Protein AF-A0A735CRZ1-F1 (afdb_monomer_lite)

Organism: Salmonella hadar (NCBI:txid149385)

Radius of gyration: 28.23 Å; chains: 1; bounding box: 62×48×75 Å

Structure (mmCIF, N/CA/C/O backbone):
data_AF-A0A735CRZ1-F1
#
_entry.id   AF-A0A735CRZ1-F1
#
loop_
_atom_site.group_PDB
_atom_site.id
_atom_site.type_symbol
_atom_site.label_atom_id
_atom_site.label_alt_id
_atom_site.label_comp_id
_atom_site.label_asym_id
_atom_site.label_entity_id
_atom_site.label_seq_id
_atom_site.pdbx_PDB_ins_code
_atom_site.Cartn_x
_atom_site.Cartn_y
_atom_site.Cartn_z
_atom_site.occupancy
_atom_site.B_iso_or_equiv
_atom_site.auth_seq_id
_atom_site.auth_comp_id
_atom_site.auth_asym_id
_atom_site.auth_atom_id
_atom_site.pdbx_PDB_model_num
ATOM 1 N N . MET A 1 1 ? -26.671 -17.265 51.718 1.00 28.92 1 MET A N 1
ATOM 2 C CA . MET A 1 1 ? -25.499 -17.741 50.947 1.00 28.92 1 MET A CA 1
ATOM 3 C C . MET A 1 1 ? -26.052 -18.334 49.654 1.00 28.92 1 MET A C 1
ATOM 5 O O . MET A 1 1 ? -26.825 -19.264 49.765 1.00 28.92 1 MET A O 1
ATOM 9 N N . VAL A 1 2 ? -25.878 -17.819 48.435 1.00 31.22 2 VAL A N 1
ATOM 10 C CA . VAL A 1 2 ? -25.002 -16.798 47.837 1.00 31.22 2 VAL A CA 1
ATOM 11 C C . VAL A 1 2 ? -25.826 -16.015 46.800 1.00 31.22 2 VAL A C 1
ATOM 13 O O . VAL A 1 2 ? -26.539 -16.609 46.001 1.00 31.22 2 VAL A O 1
ATOM 16 N N . ILE A 1 3 ? -25.696 -14.688 46.810 1.00 41.75 3 ILE A N 1
ATOM 17 C CA . ILE A 1 3 ? -26.083 -13.785 45.717 1.00 41.75 3 ILE A CA 1
ATOM 18 C C . ILE A 1 3 ? -24.957 -13.817 44.683 1.00 41.75 3 ILE A C 1
ATOM 20 O O . ILE A 1 3 ? -23.821 -13.546 45.061 1.00 41.75 3 ILE A O 1
ATOM 24 N N . GLN A 1 4 ? -25.248 -14.049 43.400 1.00 32.50 4 GLN A N 1
ATOM 25 C CA . GLN A 1 4 ? -24.382 -13.575 42.312 1.00 32.50 4 GLN A CA 1
ATOM 26 C C . GLN A 1 4 ? -25.200 -13.234 41.060 1.00 32.50 4 GLN A C 1
ATOM 28 O O . GLN A 1 4 ? -25.577 -14.099 40.276 1.00 32.50 4 GLN A O 1
ATOM 33 N N . MET A 1 5 ? -25.428 -11.934 40.868 1.00 37.03 5 MET A N 1
ATOM 34 C CA . MET A 1 5 ? -25.921 -11.326 39.635 1.00 37.03 5 MET A CA 1
ATOM 35 C C . MET A 1 5 ? -24.743 -10.558 39.023 1.00 37.03 5 MET A C 1
ATOM 37 O O . MET A 1 5 ? -24.481 -9.408 39.374 1.00 37.03 5 MET A O 1
ATOM 41 N N . LYS A 1 6 ? -23.958 -11.224 38.169 1.00 39.78 6 LYS A N 1
ATOM 42 C CA . LYS A 1 6 ? -22.677 -10.708 37.661 1.00 39.78 6 LYS A CA 1
ATOM 43 C C . LYS A 1 6 ? -22.887 -9.820 36.423 1.00 39.78 6 LYS A C 1
ATOM 45 O O . LYS A 1 6 ? -22.791 -10.256 35.288 1.00 39.78 6 LYS A O 1
ATOM 50 N N . SER A 1 7 ? -23.218 -8.558 36.696 1.00 44.94 7 SER A N 1
ATOM 51 C CA . SER A 1 7 ? -22.687 -7.356 36.029 1.00 44.94 7 SER A CA 1
ATOM 52 C C . SER A 1 7 ? -22.648 -7.290 34.484 1.00 44.94 7 SER A C 1
ATOM 54 O O . SER A 1 7 ? -21.579 -7.139 33.904 1.00 44.94 7 SER A O 1
ATOM 56 N N . ILE A 1 8 ? -23.810 -7.274 33.815 1.00 48.19 8 ILE A N 1
ATOM 57 C CA . ILE A 1 8 ? -23.960 -6.745 32.428 1.00 48.19 8 ILE A CA 1
ATOM 58 C C . ILE A 1 8 ? -24.918 -5.529 32.399 1.00 48.19 8 ILE A C 1
ATOM 60 O O . ILE A 1 8 ? -25.398 -5.068 31.366 1.00 48.19 8 ILE A O 1
ATOM 64 N N . LYS A 1 9 ? -25.211 -4.933 33.560 1.00 39.56 9 LYS A N 1
ATOM 65 C CA . LYS A 1 9 ? -26.077 -3.753 33.616 1.00 39.56 9 LYS A CA 1
ATOM 66 C C . LYS A 1 9 ? -25.291 -2.495 33.250 1.00 39.56 9 LYS A C 1
ATOM 68 O O . LYS A 1 9 ? -24.641 -1.901 34.095 1.00 39.56 9 LYS A O 1
ATOM 73 N N . LYS A 1 10 ? -25.447 -2.098 31.985 1.00 37.12 10 LYS A N 1
ATOM 74 C CA . LYS A 1 10 ? -25.510 -0.704 31.528 1.00 37.12 10 LYS A CA 1
ATOM 75 C C . LYS A 1 10 ? -24.352 0.173 32.017 1.00 37.12 10 LYS A C 1
ATOM 77 O O . LYS A 1 10 ? -24.519 1.000 32.907 1.00 37.12 10 LYS A O 1
ATOM 82 N N . LEU A 1 11 ? -23.219 0.083 31.324 1.00 43.22 11 LEU A N 1
ATOM 83 C CA . LEU A 1 11 ? -22.277 1.198 31.227 1.00 43.22 11 LEU A CA 1
ATOM 84 C C . LEU A 1 11 ? -22.885 2.266 30.295 1.00 43.22 11 LEU A C 1
ATOM 86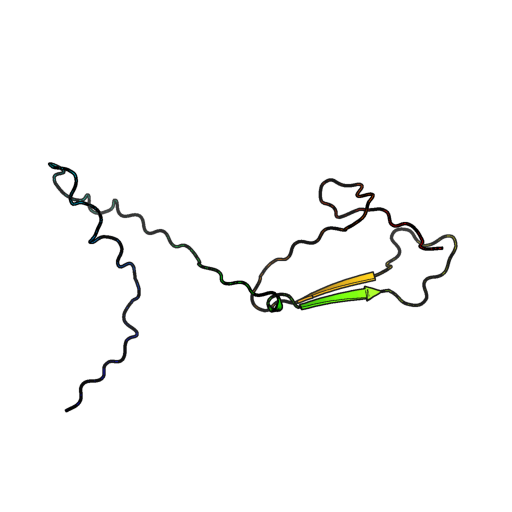 O O . LEU A 1 11 ? -22.420 2.488 29.186 1.00 43.22 11 LEU A O 1
ATOM 90 N N . ILE A 1 12 ? -24.006 2.856 30.714 1.00 49.44 12 ILE A N 1
ATOM 91 C CA . ILE A 1 12 ? -24.612 4.021 30.071 1.00 49.44 12 ILE A CA 1
ATOM 92 C C . ILE A 1 12 ? -24.428 5.171 31.059 1.00 49.44 12 ILE A C 1
ATOM 94 O O . ILE A 1 12 ? -25.165 5.290 32.030 1.00 49.44 12 ILE A O 1
ATOM 98 N N . ILE A 1 13 ? -23.384 5.959 30.795 1.00 50.34 13 ILE A N 1
ATOM 99 C CA . ILE A 1 13 ? -23.281 7.393 31.091 1.00 50.34 13 ILE A CA 1
ATOM 100 C C . ILE A 1 13 ? -23.478 7.747 32.579 1.00 50.34 13 ILE A C 1
ATOM 102 O O . ILE A 1 13 ? -24.493 8.289 33.000 1.00 50.34 13 ILE A O 1
ATOM 106 N N . ALA A 1 14 ? -22.438 7.510 33.380 1.00 49.03 14 ALA A N 1
ATOM 107 C CA . ALA A 1 14 ? -22.294 8.063 34.730 1.00 49.03 14 ALA A CA 1
ATOM 108 C C . ALA A 1 14 ? -21.662 9.476 34.718 1.00 49.03 14 ALA A C 1
ATOM 110 O O . ALA A 1 14 ? -20.802 9.780 35.539 1.00 49.03 14 ALA A O 1
ATOM 111 N N . SER A 1 15 ? -22.051 10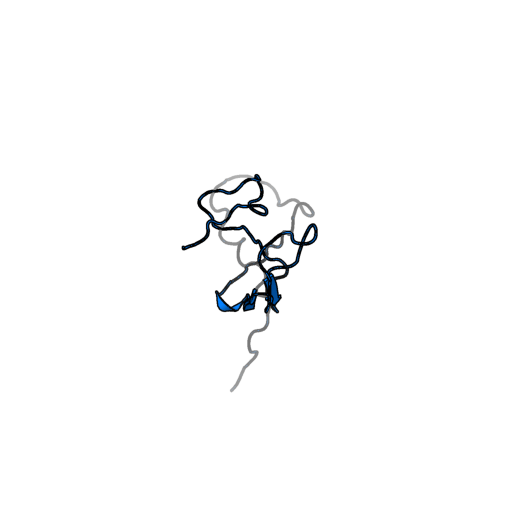.349 33.783 1.00 48.69 15 SER A N 1
ATOM 112 C CA . SER A 1 15 ? -21.514 11.716 33.671 1.00 48.69 15 SER A CA 1
ATOM 113 C C . SER A 1 15 ? -22.621 12.773 33.656 1.00 48.69 15 SER A C 1
ATOM 115 O O . SER A 1 15 ? -22.723 13.564 32.724 1.00 48.69 15 SER A O 1
ATOM 117 N N . ALA A 1 16 ? -23.458 12.783 34.693 1.00 51.78 16 ALA A N 1
ATOM 118 C CA . ALA A 1 16 ? -24.348 13.916 34.973 1.00 51.78 16 ALA A CA 1
ATOM 119 C C . ALA A 1 16 ? -24.443 14.276 36.466 1.00 51.78 16 ALA A C 1
ATOM 121 O O . ALA A 1 16 ? -24.811 15.400 36.789 1.00 51.78 16 ALA A O 1
ATOM 122 N N . LEU A 1 17 ? -24.048 13.393 37.396 1.00 49.03 17 LEU A N 1
ATOM 123 C CA . LEU A 1 17 ? -24.157 13.703 38.830 1.00 49.03 17 LEU A CA 1
ATOM 124 C C . LEU A 1 17 ? -23.056 14.633 39.375 1.00 49.03 17 LEU A C 1
ATOM 126 O O . LEU A 1 17 ? -23.116 15.015 40.538 1.00 49.03 17 LEU A O 1
ATOM 130 N N . SER A 1 18 ? -22.061 15.011 38.568 1.00 40.31 18 SER A N 1
ATOM 131 C CA . SER A 1 18 ? -20.910 15.811 39.028 1.00 40.31 18 SER A CA 1
ATOM 132 C C . SER A 1 18 ? -20.842 17.222 38.435 1.00 40.31 18 SER A C 1
ATOM 134 O O . SER A 1 18 ? -19.879 17.934 38.702 1.00 40.31 18 SER A O 1
ATOM 136 N N . MET A 1 19 ? -21.835 17.652 37.647 1.00 49.59 19 MET A N 1
ATOM 137 C CA . MET A 1 19 ? -21.785 18.934 36.930 1.00 49.59 19 MET A CA 1
ATOM 138 C C . MET A 1 19 ? -23.048 19.785 37.144 1.00 49.59 19 MET A C 1
ATOM 140 O O . MET A 1 19 ? -23.814 20.007 36.219 1.00 49.59 19 MET A O 1
ATOM 144 N N . MET A 1 20 ? -23.270 20.249 38.381 1.00 47.19 20 MET A N 1
ATOM 145 C CA . MET A 1 20 ? -23.743 21.617 38.692 1.00 47.19 20 MET A CA 1
ATOM 146 C C . MET A 1 20 ? -23.931 21.797 40.206 1.00 47.19 20 MET A C 1
ATOM 148 O O . MET A 1 20 ? -25.036 21.824 40.733 1.00 47.19 20 MET A O 1
ATOM 152 N N . ALA A 1 21 ? -22.819 21.974 40.917 1.00 47.81 21 ALA A N 1
ATOM 153 C CA . ALA A 1 21 ? -22.790 22.719 42.174 1.00 47.81 21 ALA A CA 1
ATOM 154 C C . ALA A 1 21 ? -22.159 24.096 41.901 1.00 47.81 21 ALA A C 1
ATOM 156 O O . ALA A 1 21 ? -21.151 24.449 42.496 1.00 47.81 21 ALA A O 1
ATOM 157 N N . ALA A 1 22 ? -22.676 24.824 40.903 1.00 44.72 22 ALA A N 1
ATOM 158 C CA . ALA A 1 22 ? -22.219 26.174 40.560 1.00 44.72 22 ALA A CA 1
ATOM 159 C C . ALA A 1 22 ? -23.205 26.882 39.611 1.00 44.72 22 ALA A C 1
ATOM 161 O O . ALA A 1 22 ? -22.878 27.149 38.460 1.00 44.72 22 ALA A O 1
ATOM 162 N N . SER A 1 23 ? -24.437 27.138 40.052 1.00 35.88 23 SER A N 1
ATOM 163 C CA . SER A 1 23 ? -25.198 28.351 39.688 1.00 35.88 23 SER A CA 1
ATOM 164 C C . SER A 1 23 ? -26.579 28.314 40.338 1.00 35.88 23 SER A C 1
ATOM 166 O O . SER A 1 23 ? -27.374 27.401 40.139 1.00 35.88 23 SER A O 1
ATOM 168 N N . CYS A 1 24 ? -26.847 29.320 41.164 1.00 49.41 24 CYS A N 1
ATOM 169 C CA . CYS A 1 24 ? -28.174 29.619 41.671 1.00 49.41 24 CYS A CA 1
ATOM 170 C C . CYS A 1 24 ? -29.145 29.915 40.509 1.00 49.41 24 CYS A C 1
ATOM 172 O O . CYS A 1 24 ? -28.769 30.585 39.553 1.00 49.41 24 CYS A O 1
ATOM 174 N N . TYR A 1 25 ? -30.403 29.491 40.670 1.00 49.62 25 TYR A N 1
ATOM 175 C CA . TYR A 1 25 ? -31.585 29.852 39.869 1.00 49.62 25 TYR A CA 1
ATOM 176 C C . TYR A 1 25 ? -31.613 29.394 38.396 1.00 49.62 25 TYR A C 1
ATOM 178 O O . TYR A 1 25 ? -31.419 30.181 37.477 1.00 49.62 25 TYR A O 1
ATOM 186 N N . ALA A 1 26 ? -32.024 28.145 38.162 1.00 49.59 26 ALA A N 1
ATOM 187 C CA . ALA A 1 26 ? -32.678 27.744 36.915 1.00 49.59 26 ALA A CA 1
ATOM 188 C C . ALA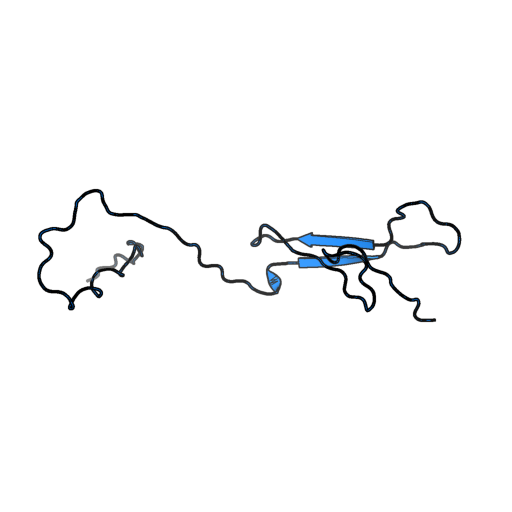 A 1 26 ? -33.878 26.849 37.259 1.00 49.59 26 ALA A C 1
ATOM 190 O O . ALA A 1 26 ? -33.731 25.705 37.686 1.00 49.59 26 ALA A O 1
ATOM 191 N N . GLY A 1 27 ? -35.081 27.416 37.162 1.00 49.09 27 GLY A N 1
ATOM 192 C CA . GLY A 1 27 ? -36.328 26.690 37.357 1.00 49.09 27 GLY A CA 1
ATOM 193 C C . GLY A 1 27 ? -36.508 25.652 36.255 1.00 49.09 27 GLY A C 1
ATOM 194 O O . GLY A 1 27 ? -36.747 26.010 35.109 1.00 49.09 27 GLY A O 1
ATOM 195 N N . SER A 1 28 ? -36.444 24.379 36.639 1.00 61.78 28 SER A N 1
ATOM 196 C CA . SER A 1 28 ? -36.737 23.186 35.834 1.00 61.78 28 SER A CA 1
ATOM 197 C C . SER A 1 28 ? -35.777 22.872 34.676 1.00 61.78 28 SER A C 1
ATOM 199 O O . SER A 1 28 ? -35.422 23.712 33.855 1.00 61.78 28 SER A O 1
ATOM 201 N N . PHE A 1 29 ? -35.396 21.598 34.589 1.00 65.75 29 PHE A N 1
ATOM 202 C CA . PHE A 1 29 ? -34.847 21.013 33.370 1.00 65.75 29 PHE A CA 1
ATOM 203 C C . PHE A 1 29 ? -35.973 20.929 32.336 1.00 65.75 29 PHE A C 1
ATOM 205 O O . PHE A 1 29 ? -37.045 20.420 32.662 1.00 65.75 29 PHE A O 1
ATOM 212 N N . LEU A 1 30 ? -35.753 21.422 31.115 1.00 66.75 30 LEU A N 1
ATOM 213 C CA . LEU A 1 30 ? -36.745 21.350 30.042 1.00 66.75 30 LEU A CA 1
ATOM 214 C C . LEU A 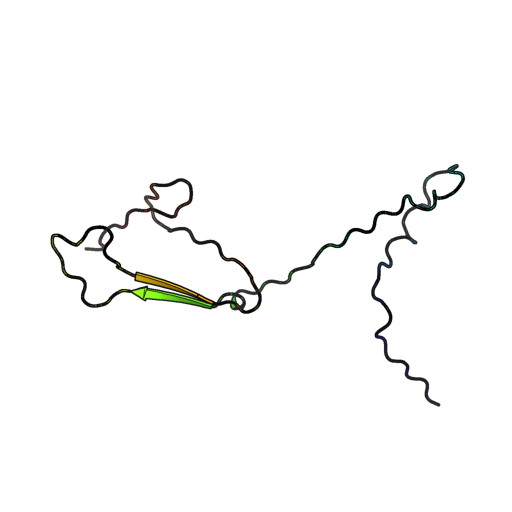1 30 ? -36.859 19.897 29.544 1.00 66.75 30 LEU A C 1
ATOM 216 O O . LEU A 1 30 ? -35.918 19.387 28.927 1.00 66.75 30 LEU A O 1
ATOM 220 N N . PRO A 1 31 ? -37.982 19.196 29.786 1.00 61.09 31 PRO A N 1
ATOM 221 C CA . PRO A 1 31 ? -38.191 17.888 29.182 1.00 61.09 31 PRO A CA 1
ATOM 222 C C . PRO A 1 31 ? -38.201 18.036 27.652 1.00 61.09 31 PRO A C 1
ATOM 224 O O . PRO A 1 31 ? -38.713 19.020 27.121 1.00 61.09 31 PRO A O 1
ATOM 227 N N . ASN A 1 32 ? -37.635 17.056 26.943 1.00 61.03 32 ASN A N 1
ATOM 228 C CA . ASN A 1 32 ? -37.430 17.052 25.483 1.00 61.03 32 ASN A CA 1
ATOM 229 C C . ASN A 1 32 ? -36.312 17.970 24.939 1.00 61.03 32 ASN A C 1
ATOM 231 O O . ASN A 1 32 ? -36.209 18.115 23.723 1.00 61.03 32 ASN A O 1
ATOM 235 N N . SER A 1 33 ? -35.449 18.557 25.783 1.00 65.81 33 SER A N 1
ATOM 236 C CA . SER A 1 33 ? -34.215 19.234 25.328 1.00 65.81 33 SER A CA 1
ATOM 237 C C . SER A 1 33 ? -32.945 18.380 25.470 1.00 65.81 33 SER A C 1
ATOM 239 O O . SER A 1 33 ? -31.845 18.866 25.206 1.00 65.81 33 SER A O 1
ATOM 241 N N . GLU A 1 34 ? -33.066 17.131 25.925 1.00 68.94 34 GLU A N 1
ATOM 242 C CA . GLU A 1 34 ? -31.942 16.200 26.032 1.00 68.94 34 GLU A CA 1
ATOM 243 C C . GLU A 1 34 ? -31.475 15.777 24.631 1.00 68.94 34 GLU A C 1
ATOM 245 O O . GLU A 1 34 ? -32.272 15.342 23.799 1.00 68.94 34 GLU A O 1
ATOM 250 N N . GLN A 1 35 ? -30.174 15.901 24.361 1.00 74.00 35 GLN A N 1
ATOM 251 C CA . GLN A 1 35 ? -29.559 15.421 23.126 1.00 74.00 35 GLN A CA 1
ATOM 252 C C . GLN A 1 35 ? -28.614 14.269 23.445 1.00 74.00 35 GLN A C 1
ATOM 254 O O . GLN A 1 35 ? -27.567 14.458 24.064 1.00 74.00 35 GLN A O 1
ATOM 259 N N . GLN A 1 36 ? -28.961 13.074 22.976 1.00 74.88 36 GLN A N 1
ATOM 260 C CA . GLN A 1 36 ? -28.081 11.921 23.071 1.00 74.88 36 GLN A CA 1
ATOM 261 C C . GLN A 1 36 ? -27.058 11.963 21.929 1.00 74.88 36 GLN A C 1
ATOM 263 O O . GLN A 1 36 ? -27.420 11.893 20.755 1.00 74.88 36 GLN A O 1
ATOM 268 N N . LYS A 1 37 ? -25.767 12.060 22.266 1.00 81.38 37 LYS A N 1
ATOM 269 C CA . LYS A 1 37 ? -24.660 11.858 21.320 1.00 81.38 37 LYS A CA 1
ATOM 270 C C . LYS A 1 37 ? -23.917 10.572 21.654 1.00 81.38 37 LYS A C 1
ATOM 272 O O . LYS A 1 37 ? -23.677 10.279 22.821 1.00 81.38 37 LYS A O 1
ATOM 277 N N . SER A 1 38 ? -23.535 9.836 20.616 1.00 84.06 38 SER A N 1
ATOM 278 C CA . SER A 1 38 ? -22.640 8.684 20.716 1.00 84.06 38 SER A CA 1
ATOM 279 C C . SER A 1 38 ? -21.293 9.036 20.102 1.00 84.06 38 SER A C 1
ATOM 281 O O . SER A 1 38 ? -21.230 9.785 19.125 1.00 84.06 38 SER A O 1
ATOM 283 N N . VAL A 1 39 ? -20.228 8.493 20.677 1.00 86.25 39 VAL A N 1
ATOM 284 C CA . VAL A 1 39 ? -18.870 8.582 20.147 1.00 86.25 39 VAL A CA 1
ATOM 285 C C . VAL A 1 39 ? -18.206 7.222 20.296 1.00 86.25 39 VAL A C 1
ATOM 287 O O . VAL A 1 39 ? -18.346 6.573 21.334 1.00 86.25 39 VAL A O 1
ATOM 290 N N . ASP A 1 40 ? -17.492 6.800 19.258 1.00 87.00 40 ASP A N 1
ATOM 291 C CA . ASP A 1 40 ? -16.741 5.552 19.268 1.00 87.00 40 ASP A CA 1
ATOM 292 C C . ASP A 1 40 ? -15.329 5.796 19.810 1.00 87.00 40 ASP A C 1
ATOM 294 O O . ASP A 1 40 ? -14.650 6.749 19.422 1.00 87.00 40 ASP A O 1
ATOM 298 N N . ILE A 1 41 ? -14.874 4.915 20.701 1.00 88.19 41 ILE A N 1
ATOM 299 C CA . ILE A 1 41 ? -13.488 4.884 21.176 1.00 88.19 41 ILE A CA 1
ATOM 300 C C . ILE A 1 41 ? -12.776 3.765 20.419 1.00 88.19 41 ILE A C 1
ATOM 302 O O . ILE A 1 41 ? -13.171 2.604 20.512 1.00 88.19 41 ILE A O 1
ATOM 306 N N . VAL A 1 42 ? -11.724 4.111 19.677 1.00 86.19 42 VAL A N 1
ATOM 307 C CA . VAL A 1 42 ? -10.951 3.161 18.869 1.00 86.19 42 VAL A CA 1
ATOM 308 C C . VAL A 1 42 ? -9.577 2.959 19.496 1.00 86.19 42 VAL A C 1
ATOM 310 O O . VAL A 1 42 ? -8.835 3.919 19.695 1.00 86.19 42 VAL A O 1
ATOM 313 N N . PHE A 1 43 ? -9.226 1.705 19.767 1.00 87.06 43 PHE A N 1
ATOM 314 C CA . PHE A 1 43 ? -7.863 1.302 20.104 1.00 87.06 43 PHE A CA 1
ATOM 315 C C . PHE A 1 43 ? -7.240 0.679 18.863 1.00 87.06 43 PHE A C 1
ATOM 317 O O . PHE A 1 43 ? -7.788 -0.289 18.340 1.00 87.06 43 PHE A O 1
ATOM 324 N N . SER A 1 44 ? -6.126 1.242 18.396 1.00 84.50 44 SER A N 1
ATOM 325 C CA . SER A 1 44 ? -5.404 0.728 17.237 1.00 84.50 44 SER A CA 1
ATOM 326 C C . SER A 1 44 ? -4.055 0.132 17.625 1.00 84.50 44 SER A C 1
ATOM 328 O O . SER A 1 44 ? -3.366 0.615 18.526 1.00 84.50 44 SER A O 1
ATOM 330 N N . SER A 1 45 ? -3.680 -0.931 16.925 1.00 88.25 45 SER A N 1
ATOM 331 C CA . SER A 1 45 ? -2.403 -1.620 17.052 1.00 88.25 45 SER A CA 1
ATOM 332 C C . SER A 1 45 ? -1.678 -1.665 15.702 1.00 88.25 45 SER A C 1
ATOM 334 O O . SER A 1 45 ? -2.326 -1.667 14.652 1.00 88.25 45 SER A O 1
ATOM 336 N N . PRO A 1 46 ? -0.334 -1.748 15.674 1.00 84.38 46 PRO A N 1
ATOM 337 C CA . PRO A 1 46 ? 0.398 -1.927 14.420 1.00 84.38 46 PRO A CA 1
ATOM 338 C C . PRO A 1 46 ? -0.016 -3.183 13.639 1.00 84.38 46 PRO A C 1
ATOM 340 O O . PRO A 1 46 ? 0.141 -3.221 12.423 1.00 84.38 46 PRO A O 1
ATOM 343 N N . GLN A 1 47 ? -0.539 -4.206 14.323 1.00 86.50 47 GLN A N 1
ATOM 344 C CA . GLN A 1 47 ? -0.969 -5.467 13.716 1.00 86.50 47 GLN A CA 1
ATOM 345 C C . GLN A 1 47 ? -2.370 -5.398 13.089 1.00 86.50 47 GLN A C 1
ATOM 347 O O . GLN A 1 47 ? -2.765 -6.332 12.393 1.00 86.50 47 GLN A O 1
ATOM 352 N N . ASP A 1 48 ? -3.105 -4.298 13.274 1.00 86.19 48 ASP A N 1
ATOM 353 C CA . ASP A 1 48 ? -4.444 -4.119 12.700 1.00 86.19 48 ASP A CA 1
ATOM 354 C C . ASP A 1 48 ? -4.426 -4.075 11.165 1.00 86.19 48 ASP A C 1
ATOM 356 O O . ASP A 1 48 ? -5.437 -4.358 10.518 1.00 86.19 48 ASP A O 1
ATOM 360 N N . LEU A 1 49 ? -3.279 -3.737 10.567 1.00 91.06 49 LEU A N 1
ATOM 361 C CA . LEU A 1 49 ? -3.056 -3.753 9.124 1.00 91.06 49 LEU A CA 1
ATOM 362 C C . LEU A 1 49 ? -1.964 -4.755 8.774 1.00 91.06 49 LEU A C 1
ATOM 364 O O . LEU A 1 49 ? -0.799 -4.590 9.125 1.00 91.06 49 LEU A O 1
ATOM 368 N N . THR A 1 50 ? -2.327 -5.764 7.990 1.00 93.00 50 THR A N 1
ATOM 369 C CA . THR A 1 50 ? -1.355 -6.648 7.348 1.00 93.00 50 THR A CA 1
ATOM 370 C C . THR A 1 50 ? -1.035 -6.100 5.964 1.00 93.00 50 THR A C 1
ATOM 372 O O . THR A 1 50 ? -1.893 -6.085 5.079 1.00 93.00 50 THR A O 1
ATOM 375 N N . VAL A 1 51 ? 0.204 -5.646 5.772 1.00 95.31 51 VAL A N 1
ATOM 376 C CA . VAL A 1 51 ? 0.666 -5.012 4.530 1.00 95.31 51 VAL A CA 1
ATOM 377 C C . VAL A 1 51 ? 1.700 -5.897 3.841 1.00 95.31 51 VAL A C 1
ATOM 379 O O . VAL A 1 51 ? 2.615 -6.421 4.470 1.00 95.31 51 VAL A O 1
ATOM 382 N N . SER A 1 52 ? 1.578 -6.065 2.528 1.00 95.88 52 SER A N 1
ATOM 383 C CA . SER A 1 52 ? 2.545 -6.787 1.699 1.00 95.88 52 SER A CA 1
ATOM 384 C C . SER A 1 52 ? 2.774 -6.051 0.383 1.00 95.88 52 SER A C 1
ATOM 386 O O . SER A 1 52 ? 1.828 -5.779 -0.353 1.00 95.88 52 SER A O 1
ATOM 388 N N . LEU A 1 53 ? 4.033 -5.738 0.068 1.00 95.81 53 LEU A N 1
ATOM 389 C CA . LEU A 1 53 ? 4.431 -5.112 -1.194 1.00 95.81 53 LEU A CA 1
ATOM 390 C C . LEU A 1 53 ? 5.199 -6.123 -2.046 1.00 95.81 53 LEU A C 1
ATOM 392 O O . LEU A 1 53 ? 6.293 -6.546 -1.686 1.00 95.81 53 LEU A O 1
ATOM 396 N N . ILE A 1 54 ? 4.611 -6.506 -3.176 1.00 97.06 54 ILE A N 1
ATOM 397 C CA . ILE A 1 54 ? 5.107 -7.592 -4.023 1.00 97.06 54 ILE A CA 1
ATOM 398 C C . ILE A 1 54 ? 5.636 -6.993 -5.333 1.00 97.06 54 ILE A C 1
ATOM 400 O O . ILE A 1 54 ? 4.840 -6.421 -6.086 1.00 97.06 54 ILE A O 1
ATOM 404 N N . PRO A 1 55 ? 6.941 -7.096 -5.639 1.00 95.50 55 PRO A N 1
ATOM 405 C CA . PRO A 1 55 ? 7.481 -6.654 -6.921 1.00 95.50 55 PRO A CA 1
ATOM 406 C C . PRO A 1 55 ? 7.065 -7.607 -8.048 1.00 95.50 55 PRO A C 1
ATOM 408 O O . PRO A 1 55 ? 6.965 -8.818 -7.853 1.00 95.50 55 PRO A O 1
ATOM 411 N N . VAL A 1 56 ? 6.843 -7.068 -9.247 1.00 95.69 56 VAL A N 1
ATOM 412 C CA . VAL A 1 56 ? 6.597 -7.885 -10.442 1.00 95.69 56 VAL A CA 1
ATOM 413 C C . VAL A 1 56 ? 7.926 -8.451 -10.939 1.00 95.69 56 VAL A C 1
ATOM 415 O O . VAL A 1 56 ? 8.886 -7.715 -11.167 1.00 95.69 56 VAL A O 1
ATOM 418 N N . SER A 1 57 ? 7.992 -9.770 -11.104 1.00 91.88 57 SER A N 1
ATOM 419 C CA . SER A 1 57 ? 9.187 -10.456 -11.598 1.00 91.88 57 SER A CA 1
ATOM 420 C C . SER A 1 57 ? 9.396 -10.247 -13.105 1.00 91.88 57 SER A C 1
ATOM 422 O O . SER A 1 57 ? 8.445 -10.039 -13.854 1.00 91.88 57 SER A O 1
ATOM 424 N N . ALA A 1 58 ? 10.652 -10.364 -13.550 1.00 92.56 58 ALA A N 1
ATOM 425 C CA . ALA A 1 58 ? 11.053 -10.395 -14.964 1.00 92.56 58 ALA A CA 1
ATOM 426 C C . ALA A 1 58 ? 10.744 -9.130 -15.799 1.00 92.56 58 ALA A C 1
ATOM 428 O O . ALA A 1 58 ? 10.590 -9.212 -17.020 1.00 92.56 58 ALA A O 1
ATOM 429 N N . LEU A 1 59 ? 10.715 -7.950 -15.171 1.00 93.75 59 LEU A N 1
ATOM 430 C CA . LEU A 1 59 ? 10.722 -6.676 -15.898 1.00 93.75 59 LEU A CA 1
ATOM 431 C C . LEU A 1 59 ? 12.009 -6.543 -16.727 1.00 93.75 59 LEU A C 1
ATOM 433 O O . LEU A 1 59 ? 13.103 -6.832 -16.241 1.00 93.75 59 LEU A O 1
ATOM 437 N N . LYS A 1 60 ? 11.880 -6.092 -17.979 1.00 94.19 60 LYS A N 1
ATOM 438 C CA . LYS A 1 60 ? 13.008 -5.894 -18.899 1.00 94.19 60 LYS A CA 1
ATOM 439 C C . LYS A 1 60 ? 13.284 -4.406 -19.114 1.00 94.19 60 LYS A C 1
ATOM 441 O O . LYS A 1 60 ? 12.368 -3.581 -19.123 1.00 94.19 60 LYS A O 1
ATOM 446 N N . ALA A 1 61 ? 14.559 -4.073 -19.300 1.00 92.56 61 ALA A N 1
ATOM 447 C CA . ALA A 1 61 ? 14.988 -2.729 -19.673 1.00 92.56 61 ALA A CA 1
ATOM 448 C C . ALA A 1 61 ? 14.544 -2.368 -21.105 1.00 92.56 61 ALA A C 1
ATOM 450 O O . ALA A 1 61 ? 14.202 -3.240 -21.904 1.00 92.56 61 ALA A O 1
ATOM 451 N N . GLY A 1 62 ? 14.576 -1.073 -21.429 1.00 95.00 62 GLY A N 1
ATOM 452 C CA . GLY A 1 62 ? 14.140 -0.534 -22.719 1.00 95.00 62 GLY A CA 1
ATOM 453 C C . GLY A 1 62 ? 12.735 0.071 -22.676 1.00 95.00 62 GLY A C 1
ATOM 454 O O . GLY A 1 62 ? 12.212 0.414 -21.610 1.00 95.00 62 GLY A O 1
ATOM 455 N N . LYS A 1 63 ? 12.127 0.244 -23.856 1.00 95.19 63 LYS A N 1
ATOM 456 C CA . LYS A 1 63 ? 10.789 0.836 -23.976 1.00 95.19 63 LYS A CA 1
ATOM 457 C C . LYS A 1 63 ? 9.745 -0.124 -23.406 1.00 95.19 63 LYS A C 1
ATOM 459 O O . LYS A 1 63 ? 9.515 -1.197 -23.953 1.00 95.19 63 LYS A O 1
ATOM 464 N N . ASN A 1 64 ? 9.106 0.294 -22.321 1.00 95.50 64 ASN A N 1
ATOM 465 C CA . ASN A 1 64 ? 8.023 -0.441 -21.681 1.00 95.50 64 ASN A CA 1
ATOM 466 C C . ASN A 1 64 ? 6.651 0.042 -22.174 1.00 95.50 64 ASN A C 1
ATOM 468 O O . ASN A 1 64 ? 6.525 1.116 -22.770 1.00 95.50 64 ASN A O 1
ATOM 472 N N . ALA A 1 65 ? 5.621 -0.764 -21.917 1.00 95.75 65 ALA A N 1
ATOM 473 C CA . ALA A 1 65 ? 4.237 -0.382 -22.171 1.00 95.75 65 ALA A CA 1
ATOM 474 C C . ALA A 1 65 ? 3.825 0.826 -21.302 1.00 95.75 65 ALA A C 1
ATOM 476 O O . ALA A 1 65 ? 4.330 0.975 -20.181 1.00 95.75 65 ALA A O 1
ATOM 477 N N . PRO A 1 66 ? 2.895 1.678 -21.775 1.00 94.25 66 PRO A N 1
ATOM 478 C CA . PRO A 1 66 ? 2.310 2.713 -20.929 1.00 94.25 66 PRO A CA 1
ATOM 479 C C . PRO A 1 66 ? 1.649 2.072 -19.700 1.00 94.25 66 PRO A C 1
ATOM 481 O O . PRO A 1 66 ? 0.971 1.052 -19.813 1.00 94.25 66 PRO A O 1
ATOM 484 N N . SER A 1 67 ? 1.871 2.663 -18.523 1.00 94.00 67 SER A N 1
ATOM 485 C CA . SER A 1 67 ? 1.333 2.178 -17.240 1.00 94.00 67 SER A CA 1
ATOM 486 C C . SER A 1 67 ? 1.691 0.718 -16.909 1.00 94.00 67 SER A C 1
ATOM 488 O O . SER A 1 67 ? 0.886 -0.014 -16.327 1.00 94.00 67 SER A O 1
ATOM 490 N N . ALA A 1 68 ? 2.903 0.280 -17.273 1.00 95.12 68 ALA A N 1
ATOM 491 C CA . ALA A 1 68 ? 3.412 -1.041 -16.915 1.00 95.12 68 ALA A CA 1
ATOM 492 C C . ALA A 1 68 ? 3.368 -1.271 -15.391 1.00 95.12 68 ALA A C 1
ATOM 494 O O . ALA A 1 68 ? 3.845 -0.454 -14.601 1.00 95.12 68 ALA A O 1
ATOM 495 N N . LYS A 1 69 ? 2.802 -2.40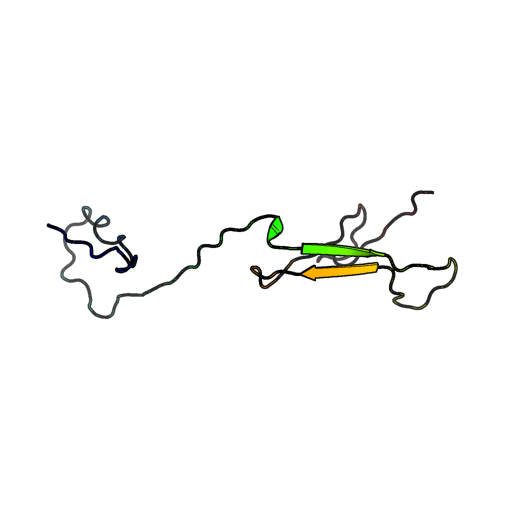9 -14.974 1.00 95.44 69 LYS A N 1
ATOM 496 C CA . LYS A 1 69 ? 2.725 -2.799 -13.561 1.00 95.44 69 LYS A CA 1
ATOM 497 C C . LYS A 1 69 ? 4.102 -3.254 -13.085 1.00 95.44 69 LYS A C 1
ATOM 499 O O . LYS A 1 69 ? 4.652 -4.201 -13.637 1.00 95.44 69 LYS A O 1
ATOM 504 N N . ILE A 1 70 ? 4.622 -2.608 -12.042 1.00 96.19 70 ILE A N 1
ATOM 505 C CA . ILE A 1 70 ? 5.956 -2.904 -11.489 1.00 96.19 70 ILE A CA 1
ATOM 506 C C . ILE A 1 70 ? 5.922 -3.506 -10.081 1.00 96.19 70 ILE A C 1
ATOM 508 O O . ILE A 1 70 ? 6.857 -4.190 -9.675 1.00 96.19 70 ILE A O 1
ATOM 512 N N . ALA A 1 71 ? 4.837 -3.285 -9.341 1.00 96.62 71 ALA A N 1
ATOM 513 C CA . ALA A 1 71 ? 4.610 -3.849 -8.018 1.00 96.62 71 ALA A CA 1
ATOM 514 C C . ALA A 1 71 ? 3.105 -3.912 -7.719 1.00 96.62 71 ALA A C 1
ATOM 516 O O . ALA A 1 71 ? 2.298 -3.260 -8.388 1.00 96.62 71 ALA A O 1
ATOM 517 N N . LYS A 1 72 ? 2.733 -4.682 -6.696 1.00 97.12 72 LYS A N 1
ATOM 518 C CA . LYS A 1 72 ? 1.382 -4.765 -6.140 1.00 97.12 72 LYS A CA 1
ATOM 519 C C . LYS A 1 72 ? 1.449 -4.576 -4.627 1.00 97.12 72 LYS A C 1
ATOM 521 O O . LYS A 1 72 ? 2.107 -5.352 -3.940 1.00 97.12 72 LYS A O 1
ATOM 526 N N . LEU A 1 73 ? 0.747 -3.567 -4.121 1.00 96.25 73 LEU A N 1
ATOM 527 C CA . LEU A 1 73 ? 0.508 -3.385 -2.693 1.00 96.25 73 LEU A CA 1
ATOM 528 C C . LEU A 1 73 ? -0.773 -4.137 -2.309 1.00 96.25 73 LEU A C 1
ATOM 530 O O . LEU A 1 73 ? -1.822 -3.918 -2.913 1.00 96.25 73 LEU A O 1
ATOM 534 N N . VAL A 1 74 ? -0.681 -5.037 -1.335 1.00 95.56 74 VAL A N 1
ATOM 535 C CA . VAL A 1 74 ? -1.804 -5.774 -0.746 1.00 95.56 74 VAL A CA 1
ATOM 536 C C . VAL A 1 74 ? -1.933 -5.330 0.703 1.00 95.56 74 VAL A C 1
ATOM 538 O O . VAL A 1 74 ? -0.969 -5.415 1.462 1.00 95.56 74 VAL A O 1
ATOM 541 N N . VAL A 1 75 ? -3.114 -4.847 1.072 1.00 95.06 75 VAL A N 1
ATOM 542 C CA . VAL A 1 75 ? -3.433 -4.414 2.432 1.00 95.06 75 VAL A CA 1
ATOM 543 C C . VAL A 1 75 ? -4.672 -5.169 2.875 1.00 95.06 75 VAL A C 1
ATOM 545 O O . VAL A 1 75 ? -5.692 -5.121 2.193 1.00 95.06 75 VAL A O 1
ATOM 548 N N . ASN A 1 76 ? -4.568 -5.866 4.000 1.00 93.38 76 ASN A N 1
ATOM 549 C CA . ASN A 1 76 ? -5.671 -6.591 4.614 1.00 93.38 76 ASN A CA 1
ATOM 550 C C . ASN A 1 76 ? -5.871 -6.092 6.045 1.00 93.38 76 ASN A C 1
ATOM 552 O O . ASN A 1 76 ? -4.903 -5.849 6.767 1.00 93.38 76 ASN A O 1
ATOM 556 N N . SER A 1 77 ? -7.127 -5.981 6.462 1.00 91.81 77 SER A N 1
ATOM 557 C CA . SER A 1 77 ? -7.504 -5.700 7.844 1.00 91.81 77 SER A CA 1
ATOM 558 C C . SER A 1 77 ? -8.837 -6.362 8.153 1.00 91.81 77 SER A C 1
ATOM 560 O O . SER A 1 77 ? -9.697 -6.476 7.280 1.00 91.81 77 SER A O 1
ATOM 562 N N . THR A 1 78 ? -9.007 -6.791 9.399 1.00 90.31 78 THR A N 1
ATOM 563 C CA . THR A 1 78 ? -10.290 -7.256 9.943 1.00 90.31 78 THR A CA 1
ATOM 564 C C . THR A 1 78 ? -10.905 -6.246 10.913 1.00 90.31 78 THR A C 1
ATOM 566 O O . THR A 1 78 ? -12.026 -6.451 11.370 1.00 90.31 78 THR A O 1
ATOM 569 N N . THR A 1 79 ? -10.177 -5.179 11.254 1.00 87.00 79 THR A N 1
ATOM 570 C CA . THR A 1 79 ? -10.537 -4.204 12.295 1.00 87.00 79 THR A CA 1
ATOM 571 C C . THR A 1 79 ? -10.703 -2.795 11.733 1.00 87.00 79 THR A C 1
ATOM 573 O O . THR A 1 79 ? -11.641 -2.091 12.104 1.00 87.00 79 THR A O 1
ATOM 576 N N . LEU A 1 80 ? -9.836 -2.386 10.806 1.00 89.31 80 LEU A N 1
ATOM 577 C CA . LEU A 1 80 ? -9.877 -1.079 10.158 1.00 89.31 80 LEU A CA 1
ATOM 578 C C . LEU A 1 80 ? -10.589 -1.171 8.809 1.00 89.31 80 LEU A C 1
ATOM 580 O O . LEU A 1 80 ? -10.403 -2.115 8.044 1.00 89.31 80 LEU A O 1
ATOM 584 N N . LYS A 1 81 ? -11.406 -0.160 8.513 1.00 90.94 81 LYS A N 1
ATOM 585 C CA . LYS A 1 81 ? -12.210 -0.107 7.282 1.00 90.94 81 LYS A CA 1
ATOM 586 C C . LYS A 1 81 ? -11.457 0.496 6.100 1.00 90.94 81 LYS A C 1
ATOM 588 O O . LYS A 1 81 ? -11.751 0.171 4.956 1.00 90.94 81 LYS A O 1
ATOM 593 N N . GLU A 1 82 ? -10.505 1.379 6.376 1.00 92.00 82 GLU A N 1
ATOM 594 C CA . GLU A 1 82 ? -9.806 2.176 5.372 1.00 92.00 82 GLU A CA 1
ATOM 595 C C . GLU A 1 82 ? -8.320 2.285 5.721 1.00 92.00 82 GLU A C 1
ATOM 597 O O . GLU A 1 82 ? -7.926 2.153 6.882 1.00 92.00 82 GLU A O 1
ATOM 602 N N . PHE A 1 83 ? -7.492 2.536 4.706 1.00 94.38 83 PHE A N 1
ATOM 603 C CA . PHE A 1 83 ? -6.061 2.771 4.868 1.00 94.38 83 PHE A CA 1
ATOM 604 C C . PHE A 1 83 ? -5.595 3.915 3.963 1.00 94.38 83 PHE A C 1
ATOM 606 O O . PHE A 1 83 ? -6.101 4.104 2.857 1.00 94.38 83 PHE A O 1
ATOM 613 N N . GLY A 1 84 ? -4.599 4.668 4.430 1.00 94.62 84 GLY A N 1
ATOM 614 C CA . GLY A 1 84 ? -3.917 5.690 3.640 1.00 94.62 84 GLY A CA 1
ATOM 615 C C . GLY A 1 84 ? -2.611 5.160 3.053 1.00 94.62 84 GLY A C 1
ATOM 616 O O . GLY A 1 84 ? -1.915 4.368 3.687 1.00 94.62 84 GLY A O 1
ATOM 617 N N . VAL A 1 85 ? -2.246 5.622 1.857 1.00 96.69 85 VAL A N 1
ATOM 618 C CA . VAL A 1 85 ? -0.958 5.298 1.230 1.00 96.69 85 VAL A CA 1
ATOM 619 C C . VAL A 1 85 ? -0.363 6.528 0.555 1.00 96.69 85 VAL A C 1
ATOM 621 O O . VAL A 1 85 ? -1.058 7.262 -0.145 1.00 96.69 85 VAL A O 1
ATOM 624 N N . ARG A 1 86 ? 0.937 6.751 0.771 1.00 96.88 86 ARG A N 1
ATOM 625 C CA . ARG A 1 86 ? 1.741 7.774 0.090 1.00 96.88 86 ARG A CA 1
ATOM 626 C C . ARG A 1 86 ? 3.114 7.195 -0.231 1.00 96.88 86 ARG A C 1
ATOM 628 O O . ARG A 1 86 ? 3.660 6.425 0.556 1.00 96.88 86 ARG A O 1
ATOM 635 N N . GLY A 1 87 ? 3.671 7.568 -1.373 1.00 95.38 87 GLY A N 1
ATOM 636 C CA . GLY A 1 87 ? 5.045 7.258 -1.729 1.00 95.38 87 GLY A CA 1
ATOM 637 C C . GLY A 1 87 ? 6.031 8.078 -0.912 1.00 95.38 87 GLY A C 1
ATOM 638 O O . GLY A 1 87 ? 5.820 9.264 -0.661 1.00 95.38 87 GLY A O 1
ATOM 639 N N . ILE A 1 88 ? 7.129 7.438 -0.523 1.00 96.25 88 ILE A N 1
ATOM 640 C CA . ILE A 1 88 ? 8.229 8.074 0.198 1.00 96.25 88 ILE A CA 1
ATOM 641 C C . ILE A 1 88 ? 9.402 8.175 -0.772 1.00 96.25 88 ILE A C 1
ATOM 643 O O . ILE A 1 88 ? 9.989 7.168 -1.166 1.00 96.25 88 ILE A O 1
ATOM 647 N N . SER A 1 89 ? 9.706 9.396 -1.200 1.00 95.81 89 SER A N 1
ATOM 648 C CA . SER A 1 89 ? 10.814 9.698 -2.102 1.00 95.81 89 SER A CA 1
ATOM 649 C C . SER A 1 89 ? 11.267 11.141 -1.912 1.00 95.81 89 SER A C 1
ATOM 651 O O . SER A 1 89 ? 10.477 11.999 -1.525 1.00 95.81 89 SER A O 1
ATOM 653 N N . ASN A 1 90 ? 12.520 11.419 -2.270 1.00 94.06 90 ASN A N 1
ATOM 654 C CA . ASN A 1 90 ? 13.051 12.780 -2.363 1.00 94.06 90 ASN A CA 1
ATOM 655 C C . ASN A 1 90 ? 12.304 13.634 -3.404 1.00 94.06 90 ASN A C 1
ATOM 657 O O . ASN A 1 90 ? 12.406 14.855 -3.379 1.00 94.06 90 ASN A O 1
ATOM 661 N N . ASN A 1 91 ? 11.583 13.005 -4.342 1.00 96.44 91 ASN A N 1
ATOM 662 C CA . ASN A 1 91 ? 10.858 13.697 -5.403 1.00 96.44 91 ASN A CA 1
ATOM 663 C C . ASN A 1 91 ? 9.436 13.137 -5.565 1.00 96.44 91 ASN A C 1
ATOM 665 O O . ASN A 1 91 ? 9.195 12.200 -6.333 1.00 96.44 91 ASN A O 1
ATOM 669 N N . VAL A 1 92 ? 8.506 13.728 -4.819 1.00 96.56 92 VAL A N 1
ATOM 670 C CA . VAL A 1 92 ? 7.059 13.517 -4.938 1.00 96.56 92 VAL A CA 1
ATOM 671 C C . VAL A 1 92 ? 6.492 14.578 -5.880 1.00 96.56 92 VAL A C 1
ATOM 673 O O . VAL A 1 92 ? 6.795 15.758 -5.721 1.00 96.56 92 VAL A O 1
ATOM 676 N N . VAL A 1 93 ? 5.694 14.165 -6.867 1.00 96.38 93 VAL A N 1
ATOM 677 C CA . VAL A 1 93 ? 5.259 15.045 -7.971 1.00 96.38 93 VAL A CA 1
ATOM 678 C C . VAL A 1 93 ? 3.785 15.438 -7.903 1.00 96.38 93 VAL A C 1
ATOM 680 O O . VAL A 1 93 ? 3.332 16.249 -8.706 1.00 96.38 93 VAL A O 1
ATOM 683 N N . ASP A 1 94 ? 3.031 14.894 -6.952 1.00 95.88 94 ASP A N 1
ATOM 684 C CA . ASP A 1 94 ? 1.632 15.230 -6.723 1.00 95.88 94 ASP A CA 1
ATOM 685 C C . ASP A 1 94 ? 1.353 15.618 -5.264 1.00 95.88 94 ASP A C 1
ATOM 687 O O . ASP A 1 94 ? 2.081 15.283 -4.329 1.00 95.88 94 ASP A O 1
ATOM 691 N N . ARG A 1 95 ? 0.251 16.343 -5.048 1.00 94.88 95 ARG A N 1
ATOM 692 C CA . ARG A 1 95 ? -0.132 16.823 -3.711 1.00 94.88 95 ARG A CA 1
ATOM 693 C C . ARG A 1 95 ? -0.488 15.676 -2.762 1.00 94.88 95 ARG A C 1
ATOM 695 O O . ARG A 1 95 ? -0.206 15.743 -1.566 1.00 94.88 95 ARG A O 1
ATOM 702 N N . THR A 1 96 ? -1.116 14.631 -3.288 1.00 95.12 96 THR A N 1
ATOM 703 C CA . THR A 1 96 ? -1.568 13.462 -2.525 1.00 95.12 96 THR A CA 1
ATOM 704 C C . THR A 1 96 ? -0.421 12.514 -2.182 1.00 95.12 96 THR A C 1
ATOM 706 O O . THR A 1 96 ? -0.534 11.749 -1.229 1.00 95.12 96 THR A O 1
ATOM 709 N N . GLY A 1 97 ? 0.730 12.609 -2.853 1.00 94.50 97 GLY A N 1
ATOM 710 C CA . GLY A 1 9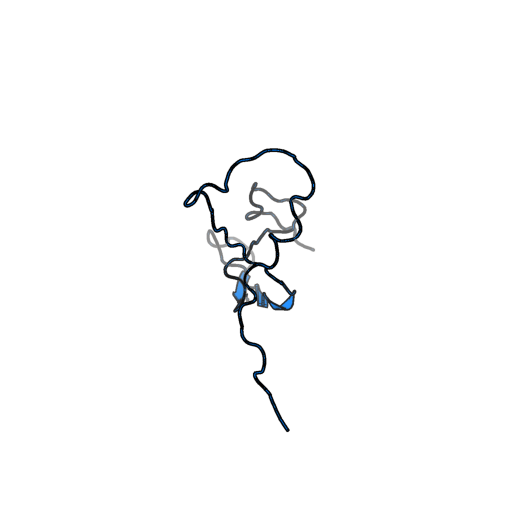7 ? 1.838 11.671 -2.681 1.00 94.50 97 GLY A CA 1
ATOM 711 C C . GLY A 1 97 ? 1.575 10.309 -3.317 1.00 94.50 97 GLY A C 1
ATOM 712 O O . GLY A 1 97 ? 2.163 9.321 -2.894 1.00 94.50 97 GLY A O 1
ATOM 713 N N . THR A 1 98 ? 0.674 10.232 -4.293 1.00 96.25 98 THR A N 1
ATOM 714 C CA . THR A 1 98 ? 0.357 9.009 -5.042 1.00 96.25 98 THR A CA 1
ATOM 715 C C . THR A 1 98 ? 1.180 8.867 -6.324 1.00 96.25 98 THR A C 1
ATOM 717 O O . THR A 1 98 ? 1.158 7.809 -6.948 1.00 96.25 98 THR A O 1
ATOM 720 N N . ALA A 1 99 ? 1.964 9.887 -6.682 1.00 96.88 99 ALA A N 1
ATOM 721 C CA . ALA A 1 99 ? 2.899 9.878 -7.794 1.00 96.88 99 ALA A CA 1
ATOM 722 C C . ALA A 1 99 ? 4.254 10.453 -7.360 1.00 96.88 99 ALA A C 1
ATOM 724 O O . ALA A 1 99 ? 4.366 11.548 -6.809 1.00 96.88 99 ALA A O 1
ATOM 725 N N . TRP A 1 100 ? 5.322 9.710 -7.628 1.00 97.75 100 TRP A N 1
ATOM 726 C CA . TRP A 1 100 ? 6.683 10.097 -7.267 1.00 97.75 100 TRP A CA 1
ATOM 727 C C . TRP A 1 100 ? 7.693 9.521 -8.257 1.00 97.75 100 TRP A C 1
ATOM 729 O O . TRP A 1 100 ? 7.374 8.656 -9.076 1.00 97.75 100 TRP A O 1
ATOM 739 N N . ARG A 1 101 ? 8.930 10.013 -8.187 1.00 96.81 101 ARG A N 1
ATOM 740 C CA . ARG A 1 101 ? 10.063 9.517 -8.977 1.00 96.81 101 ARG A CA 1
ATOM 741 C C . ARG A 1 101 ? 11.010 8.718 -8.087 1.00 96.81 101 ARG A C 1
ATOM 743 O O . ARG A 1 101 ? 11.151 9.022 -6.905 1.00 96.81 101 ARG A O 1
ATOM 750 N N . VAL A 1 102 ? 11.676 7.716 -8.654 1.00 96.88 102 VAL A N 1
ATOM 751 C CA . VAL A 1 102 ? 12.677 6.884 -7.965 1.00 96.88 102 VAL A CA 1
ATOM 752 C C . VAL A 1 102 ? 13.942 6.845 -8.819 1.00 96.88 102 VAL A C 1
ATOM 754 O O . VAL A 1 102 ? 13.850 6.690 -10.036 1.00 96.88 102 VAL A O 1
ATOM 757 N N . ALA A 1 103 ? 15.105 7.019 -8.191 1.00 95.81 103 ALA A N 1
ATOM 758 C CA . ALA A 1 103 ? 16.403 6.905 -8.850 1.00 95.81 103 ALA A CA 1
ATOM 759 C C . ALA A 1 103 ? 16.940 5.470 -8.749 1.00 95.81 103 ALA A C 1
ATOM 761 O O . ALA A 1 103 ? 16.732 4.794 -7.738 1.00 95.81 103 ALA A O 1
ATOM 762 N N . GLY A 1 104 ? 17.630 5.015 -9.797 1.00 94.69 104 GLY A N 1
ATOM 763 C CA . GLY A 1 104 ? 18.394 3.772 -9.750 1.00 94.69 104 GLY A CA 1
ATOM 764 C C . GLY A 1 104 ? 19.530 3.879 -8.734 1.00 94.69 104 GLY A C 1
ATOM 765 O O . GLY A 1 104 ? 20.063 4.961 -8.502 1.00 94.69 104 GLY A O 1
ATOM 766 N N . LYS A 1 105 ? 19.881 2.757 -8.105 1.00 96.31 105 LYS A N 1
ATOM 767 C CA . LYS A 1 105 ? 20.996 2.709 -7.152 1.00 96.31 105 LYS A CA 1
ATOM 768 C C . LYS A 1 105 ? 22.367 2.772 -7.844 1.00 96.31 105 LYS A C 1
ATOM 770 O O . LYS A 1 105 ? 23.316 3.247 -7.229 1.00 96.31 105 LYS A O 1
ATOM 775 N N . ASN A 1 106 ? 22.444 2.260 -9.073 1.00 89.94 106 ASN A N 1
ATOM 776 C CA . ASN A 1 106 ? 23.671 2.073 -9.848 1.00 89.94 106 ASN A CA 1
ATOM 777 C C . ASN A 1 106 ? 23.714 3.024 -11.039 1.00 89.94 106 ASN A C 1
ATOM 779 O O . ASN A 1 106 ? 22.619 3.297 -11.587 1.00 89.94 106 ASN A O 1
#

Foldseek 3Di:
DDDDPDDPPDPDDPPDPPPDPDDPDDPDDDPPPDDDDDDDDDDDDPVQKDKDKAADPDDDDDDDDVPDGGIDIDIDGPRDDDDQDADDDPAQDDPRRPDGDDDDPD

Secondary structure (DSSP, 8-state):
--------S------STTS-SS-S------TT-------------GGG-EEEEEEPTT--SSSPPTT---EEEEEE-SS-S--------SEE-SSSS--EE-----

Sequence (106 aa):
MVIQMKSIKKLIIASALSMMAASCYAGSFLPNSEQQKSVDIVFSSPQDLTVSLIPVSALKAGKNAPSAKIAKLVVNSTTLKEFGVRGISNNVVDRTGTAWRVAGKN

InterPro domains:
  IPR008966 Adhesion domain superfamily [SSF49401] (36-106)
  IPR018569 Saf-pilin pilus formation protein [PF09460] (27-106)
  IPR037028 Dr-adhesin superfamily [G3DSA:2.60.40.1570] (46-106)

pLDDT: mean 78.37, std 21.94, range [28.92, 97.75]